Protein AF-A0A2C9KU99-F1 (afdb_monomer)

Sequence (156 aa):
MKYLTATLGLVSITLVILYQVDTVHSHVRYTVQQAQKDLFDFLMTKSKKTPFEQADVVLEKKVGDSWLKIPCIGFIGSCEYDDVCEFLSLITECPQPFVDAGVPCKCPFQKGVYKLPKTEFDVEIPIFPPGDYHGKANLTHNDQSVACVELFTTFD

InterPro domains:
  IPR003172 MD-2-related lipid-recognition domain [PF02221] (47-153)
  IPR028996 Ganglioside GM2 activator [PTHR17357] (54-151)
  IPR036846 GM2-AP, lipid-recognition domain superfamily [G3DSA:2.70.220.10] (28-155)
  IPR036846 GM2-AP, lipid-recognition domain superfamily [SSF63707] (57-154)

Foldseek 3Di:
DPPPVVVVVVVVVVVVVVVVVVVVVVVVVVVVVVVVVVVVVVVVVLPDPDQFWKKFKWKWFDDPPDTHFDDDDPNDGGDIGRGVQVVLVPDPDDPPQCVVQVNDSHPDGDDDDGDRDDDDDDDPDPPDDFHKMKMKMFIDDPNHTPDIDIDIDTDD

Mean predicted aligned error: 15.72 Å

Nearest PDB structures (foldseek):
  2ag2-assembly1_A  TM=7.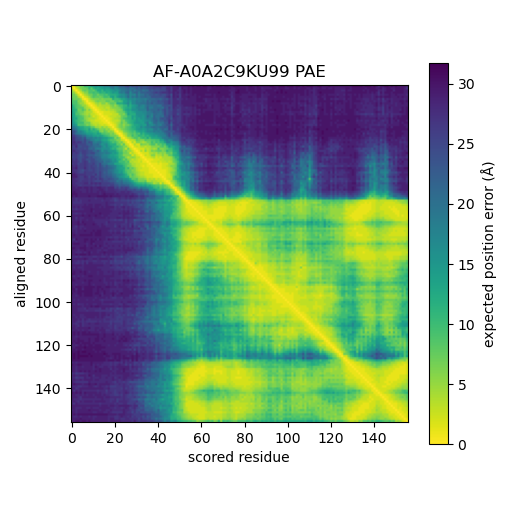429E-01  e=9.145E-09  Homo sapiens
  2agc-assembly1_A  TM=7.517E-01  e=1.469E-08  Mus musculus
  1g13-assembly1_A  TM=7.480E-01  e=2.096E-08  Homo sapiens
  2ag9-assembly2_B  TM=7.067E-01  e=4.297E-07  Homo sapiens
  2rbl-assembly1_B  TM=4.675E-01  e=8.123E-01  Homo sapiens

Secondary structure (DSSP, 8-state):
--SHHHHHHHHHHHHHHHHHHHHHHHHHHHHHHHHHHHHHHHHHHS--S-S--EEEEEEEEEETTEEEEPBPBTTBSB-EES-HHHHHHT-SS--HHHHHTT---SSSPPSS-----S-------TTPPSEEEEEEEEEEETTEEEEEEEEEEEE-

pLDDT: mean 71.06, std 16.47, range [37.56, 95.75]

Structure (mmCIF, N/CA/C/O backbone):
data_AF-A0A2C9KU99-F1
#
_entry.id   AF-A0A2C9KU99-F1
#
loop_
_atom_site.group_PDB
_atom_site.id
_atom_site.type_symbol
_atom_site.label_atom_id
_atom_site.label_alt_id
_atom_site.label_comp_id
_atom_site.label_asym_id
_atom_site.label_entity_id
_atom_site.label_seq_id
_atom_site.pdbx_PDB_ins_code
_atom_site.Cartn_x
_atom_site.Cartn_y
_atom_site.Cartn_z
_atom_site.occupancy
_atom_site.B_iso_or_equiv
_atom_site.auth_seq_id
_atom_site.auth_comp_id
_atom_site.auth_asym_id
_atom_site.auth_atom_id
_atom_site.pdbx_PDB_model_num
ATOM 1 N N . MET A 1 1 ? -77.155 -25.286 -10.091 1.00 47.22 1 MET A N 1
ATOM 2 C CA . MET A 1 1 ? -76.081 -24.458 -9.491 1.00 47.22 1 MET A CA 1
ATOM 3 C C . MET A 1 1 ? -75.253 -25.292 -8.509 1.00 47.22 1 MET A C 1
ATOM 5 O O . MET A 1 1 ? -75.514 -25.248 -7.319 1.00 47.22 1 MET A O 1
ATOM 9 N N . LYS A 1 2 ? -74.303 -26.111 -8.984 1.00 43.84 2 LYS A N 1
ATOM 10 C CA . LYS A 1 2 ? -73.400 -26.911 -8.117 1.00 43.84 2 LYS A CA 1
ATOM 11 C C . LYS A 1 2 ? -71.904 -26.675 -8.391 1.00 43.84 2 LYS A C 1
ATOM 13 O O . LYS A 1 2 ? -71.071 -27.194 -7.668 1.00 43.84 2 LYS A O 1
ATOM 18 N N . TYR A 1 3 ? -71.571 -25.858 -9.393 1.00 40.97 3 TYR A N 1
ATOM 19 C CA . TYR A 1 3 ? -70.188 -25.582 -9.808 1.00 40.97 3 TYR A CA 1
ATOM 20 C C . TYR A 1 3 ? -69.608 -24.277 -9.240 1.00 40.97 3 TYR A C 1
ATOM 22 O O . TYR A 1 3 ? -68.425 -24.016 -9.418 1.00 40.97 3 TYR A O 1
ATOM 30 N N . LEU A 1 4 ? -70.414 -23.463 -8.543 1.00 41.47 4 LEU A N 1
ATOM 31 C CA . LEU A 1 4 ? -69.986 -22.143 -8.058 1.00 41.47 4 LEU A CA 1
ATOM 32 C C . LEU A 1 4 ? -69.295 -22.183 -6.682 1.00 41.47 4 LEU A C 1
ATOM 34 O O . LEU A 1 4 ? -68.585 -21.253 -6.330 1.00 41.47 4 LEU A O 1
ATOM 38 N N . THR A 1 5 ? -69.477 -23.252 -5.902 1.00 46.44 5 THR A N 1
ATOM 39 C CA . THR A 1 5 ? -68.888 -23.383 -4.556 1.00 46.44 5 THR A CA 1
ATOM 40 C C . THR A 1 5 ? -67.520 -24.065 -4.552 1.00 46.44 5 THR A C 1
ATOM 42 O O . THR A 1 5 ? -66.742 -23.851 -3.628 1.00 46.44 5 THR A O 1
ATOM 45 N N . ALA A 1 6 ? -67.181 -24.837 -5.591 1.00 44.38 6 ALA A N 1
ATOM 46 C CA . ALA A 1 6 ? -65.884 -25.510 -5.692 1.00 44.38 6 ALA A CA 1
ATOM 47 C C . ALA A 1 6 ? -64.748 -24.568 -6.139 1.00 44.38 6 ALA A C 1
ATOM 49 O O . ALA A 1 6 ? -63.597 -24.759 -5.754 1.00 44.38 6 ALA A O 1
ATOM 50 N N . THR A 1 7 ? -65.058 -23.522 -6.911 1.00 48.53 7 THR A N 1
ATOM 51 C CA . THR A 1 7 ? -64.064 -22.554 -7.404 1.00 48.53 7 THR A CA 1
ATOM 52 C C . THR A 1 7 ? -63.647 -21.540 -6.335 1.00 48.53 7 THR A C 1
ATOM 54 O O . THR A 1 7 ? -62.472 -21.194 -6.258 1.00 48.53 7 THR A O 1
ATOM 57 N N . LEU A 1 8 ? -64.561 -21.129 -5.448 1.00 49.19 8 LEU A N 1
ATOM 58 C CA . LEU A 1 8 ? -64.266 -20.210 -4.335 1.00 49.19 8 LEU A CA 1
ATOM 59 C C . LEU A 1 8 ? -63.333 -20.826 -3.274 1.00 49.19 8 LEU A C 1
ATOM 61 O O . LEU A 1 8 ? -62.496 -20.121 -2.713 1.00 49.19 8 LEU A O 1
ATOM 65 N N . GLY A 1 9 ? -63.426 -22.140 -3.034 1.00 49.56 9 GLY A N 1
ATOM 66 C CA . GLY A 1 9 ? -62.551 -22.845 -2.087 1.00 49.56 9 GLY A CA 1
ATOM 67 C C . GLY A 1 9 ? -61.098 -22.947 -2.563 1.00 49.56 9 GLY A C 1
ATOM 68 O O . GLY A 1 9 ? -60.176 -22.736 -1.779 1.00 49.56 9 GLY A O 1
ATOM 69 N N . LEU A 1 10 ? -60.887 -23.195 -3.860 1.00 50.62 10 LEU A N 1
ATOM 70 C CA . LEU A 1 10 ? -59.548 -23.233 -4.454 1.00 50.62 10 LEU A CA 1
ATOM 71 C C . LEU A 1 10 ? -58.906 -21.841 -4.478 1.00 50.62 10 LEU A C 1
ATOM 73 O O . LEU A 1 10 ? -57.764 -21.720 -4.058 1.00 50.62 10 LEU A O 1
ATOM 77 N N . VAL A 1 11 ? -59.644 -20.785 -4.849 1.00 54.03 11 VAL A N 1
ATOM 78 C CA . VAL A 1 11 ? -59.123 -19.400 -4.874 1.00 54.03 11 VAL A CA 1
ATOM 79 C C . VAL A 1 11 ? -58.645 -18.937 -3.491 1.00 54.03 11 VAL A C 1
ATOM 81 O O . VAL A 1 11 ? -57.621 -18.264 -3.399 1.00 54.03 11 VAL A O 1
ATOM 84 N N . SER A 1 12 ? -59.320 -19.342 -2.410 1.00 57.38 12 SER A N 1
ATOM 85 C CA . SER A 1 12 ? -58.898 -18.993 -1.047 1.00 57.38 12 SER A CA 1
ATOM 86 C C . SER A 1 12 ? -57.634 -19.738 -0.607 1.00 57.38 12 SER A C 1
ATOM 88 O O . SER A 1 12 ? -56.804 -19.164 0.094 1.00 57.38 12 SER A O 1
ATOM 90 N N . ILE A 1 13 ? -57.455 -20.992 -1.030 1.00 56.09 13 ILE A N 1
ATOM 91 C CA . ILE A 1 13 ? -56.251 -21.774 -0.721 1.00 56.09 13 ILE A CA 1
ATOM 92 C C . ILE A 1 13 ? -55.055 -21.245 -1.527 1.00 56.09 13 ILE A C 1
ATOM 94 O O . ILE A 1 13 ? -53.975 -21.081 -0.963 1.00 56.09 13 ILE A O 1
ATOM 98 N N . THR A 1 14 ? -55.241 -20.875 -2.801 1.00 55.06 14 THR A N 1
ATOM 99 C CA . THR A 1 14 ? -54.173 -20.249 -3.598 1.00 55.06 14 THR A CA 1
ATOM 100 C C . THR A 1 14 ? -53.791 -18.868 -3.061 1.00 55.06 14 THR A C 1
ATOM 102 O O . THR A 1 14 ? -52.606 -18.551 -3.038 1.00 55.06 14 THR A O 1
ATOM 105 N N . LEU A 1 15 ? -54.747 -18.063 -2.568 1.00 54.50 15 LEU A N 1
ATOM 106 C CA . LEU A 1 15 ? -54.442 -16.772 -1.935 1.00 54.50 15 LEU A CA 1
ATOM 107 C C . LEU A 1 15 ? -53.629 -16.932 -0.643 1.00 54.50 15 LEU A C 1
ATOM 109 O O . LEU A 1 15 ? -52.708 -16.154 -0.426 1.00 54.50 15 LEU A O 1
ATOM 113 N N . VAL A 1 16 ? -53.929 -17.934 0.192 1.00 56.16 16 VAL A N 1
ATOM 114 C CA . VAL A 1 16 ? -53.179 -18.200 1.436 1.00 56.16 16 VAL A CA 1
ATOM 115 C C . VAL A 1 16 ? -51.761 -18.691 1.136 1.00 56.16 16 VAL A C 1
ATOM 117 O O . VAL A 1 16 ? -50.818 -18.251 1.790 1.00 56.16 16 VAL A O 1
ATOM 120 N N . ILE A 1 17 ? -51.584 -19.537 0.117 1.00 54.66 17 ILE A N 1
ATOM 121 C CA . ILE A 1 17 ? -50.254 -19.994 -0.314 1.00 54.66 17 ILE A CA 1
ATOM 122 C C . ILE A 1 17 ? -49.445 -18.825 -0.903 1.00 54.66 17 ILE A C 1
ATOM 124 O O . ILE A 1 17 ? -48.272 -18.686 -0.573 1.00 54.66 17 ILE A O 1
ATOM 128 N N . LEU A 1 18 ? -50.057 -17.932 -1.691 1.00 47.25 18 LEU A N 1
ATOM 129 C CA . LEU A 1 18 ? -49.385 -16.733 -2.216 1.00 47.25 18 LEU A CA 1
ATOM 130 C C . LEU A 1 18 ? -49.022 -15.730 -1.101 1.00 47.25 18 LEU A C 1
ATOM 132 O O . LEU A 1 18 ? -47.894 -15.246 -1.069 1.00 47.25 18 LEU A O 1
ATOM 136 N N . TYR A 1 19 ? -49.902 -15.510 -0.115 1.00 48.34 19 TYR A N 1
ATOM 137 C CA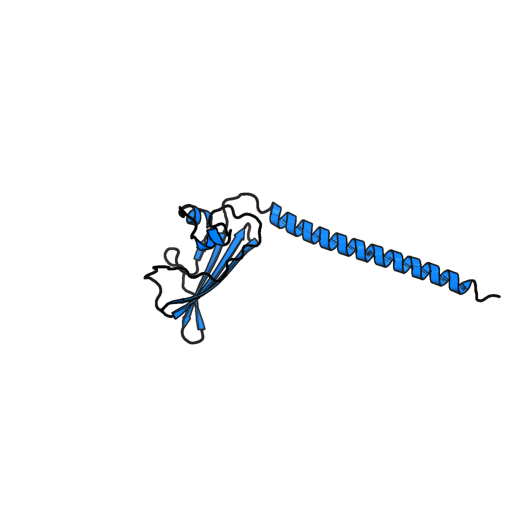 . TYR A 1 19 ? -49.623 -14.641 1.042 1.00 48.34 19 TYR A CA 1
ATOM 138 C C . TYR A 1 19 ? -48.496 -15.178 1.945 1.00 48.34 19 TYR A C 1
ATOM 140 O O . TYR A 1 19 ? -47.724 -14.401 2.516 1.00 48.34 19 TYR A O 1
ATOM 148 N N . GLN A 1 20 ? -48.380 -16.505 2.082 1.00 49.31 20 GLN A N 1
ATOM 149 C CA . GLN A 1 20 ? -47.280 -17.127 2.827 1.00 49.31 20 GLN A CA 1
ATOM 150 C C . GLN A 1 20 ? -45.963 -17.158 2.036 1.00 49.31 20 GLN A C 1
ATOM 152 O O . GLN A 1 20 ? -44.892 -17.076 2.630 1.00 49.31 20 GLN A O 1
ATOM 157 N N . VAL A 1 21 ? -46.010 -17.189 0.701 1.00 41.78 21 VAL A N 1
ATOM 158 C CA . VAL A 1 21 ? -44.806 -17.092 -0.145 1.00 41.78 21 VAL A CA 1
ATOM 159 C C . VAL A 1 21 ? -44.218 -15.672 -0.141 1.00 41.78 21 VAL A C 1
ATOM 161 O O . VAL A 1 21 ? -42.992 -15.534 -0.113 1.00 41.78 21 VAL A O 1
ATOM 164 N N . ASP A 1 22 ? -45.052 -14.629 -0.068 1.00 45.91 22 ASP A N 1
ATOM 165 C CA . ASP A 1 22 ? -44.601 -13.231 0.032 1.00 45.91 22 ASP A CA 1
ATOM 166 C C . ASP A 1 22 ? -44.038 -12.878 1.414 1.00 45.91 22 ASP A C 1
ATOM 168 O O . ASP A 1 22 ? -43.076 -12.112 1.515 1.00 45.91 22 ASP A O 1
ATOM 172 N N . THR A 1 23 ? -44.568 -13.470 2.490 1.00 46.06 23 THR A N 1
ATOM 173 C CA . THR A 1 23 ? -43.997 -13.319 3.842 1.00 46.06 23 THR A CA 1
ATOM 174 C C . THR A 1 23 ? -42.688 -14.084 3.997 1.00 46.06 23 THR A C 1
ATOM 176 O O . THR A 1 23 ? -41.775 -13.565 4.631 1.00 46.06 23 THR A O 1
ATOM 179 N N . VAL A 1 24 ? -42.528 -15.247 3.355 1.00 44.78 24 VAL A N 1
ATOM 180 C CA . VAL A 1 24 ? -41.246 -15.972 3.335 1.00 44.78 24 VAL A CA 1
ATOM 181 C C . VAL A 1 24 ? -40.209 -15.246 2.473 1.00 44.78 24 VAL A C 1
ATOM 183 O O . VAL A 1 24 ? -39.066 -15.133 2.895 1.00 44.78 24 VAL A O 1
ATOM 186 N N . HIS A 1 25 ? -40.566 -14.667 1.321 1.00 46.41 25 HIS A N 1
ATOM 187 C CA . HIS A 1 25 ? -39.606 -13.905 0.504 1.00 46.41 25 HIS A CA 1
ATOM 188 C C . HIS A 1 25 ? -39.231 -12.547 1.096 1.00 46.41 25 HIS A C 1
ATOM 190 O O . HIS A 1 25 ? -38.071 -12.145 0.995 1.00 46.41 25 HIS A O 1
ATOM 196 N N . SER A 1 26 ? -40.183 -11.831 1.697 1.00 45.62 26 SER A N 1
ATOM 197 C CA . SER A 1 26 ? -39.883 -10.580 2.393 1.00 45.62 26 SER A CA 1
ATOM 198 C C . SER A 1 26 ? -39.050 -10.861 3.634 1.00 45.62 26 SER A C 1
ATOM 200 O O . SER A 1 26 ? -37.972 -10.287 3.733 1.00 45.62 26 SER A O 1
ATOM 202 N N . HIS A 1 27 ? -39.435 -11.802 4.506 1.00 49.00 27 HIS A N 1
ATOM 203 C CA . HIS A 1 27 ? -38.591 -12.172 5.643 1.00 49.00 27 HIS A CA 1
ATOM 204 C C . HIS A 1 27 ? -37.230 -12.704 5.203 1.00 49.00 27 HIS A C 1
ATOM 206 O O . HIS A 1 27 ? -36.251 -12.248 5.756 1.00 49.00 27 HIS A O 1
ATOM 212 N N . VAL A 1 28 ? -37.105 -13.556 4.179 1.00 48.12 28 VAL A N 1
ATOM 213 C CA . VAL A 1 28 ? -35.786 -14.009 3.696 1.00 48.12 28 VAL A CA 1
ATOM 214 C C . VAL A 1 28 ? -34.967 -12.849 3.127 1.00 48.12 28 VAL A C 1
ATOM 216 O O . VAL A 1 28 ? -33.792 -12.750 3.455 1.00 48.12 28 VAL A O 1
ATOM 219 N N . ARG A 1 29 ? -35.544 -11.918 2.349 1.00 49.78 29 ARG A N 1
ATOM 220 C CA . ARG A 1 29 ? -34.816 -10.710 1.908 1.00 49.78 29 ARG A CA 1
ATOM 221 C C . ARG A 1 29 ? -34.413 -9.827 3.084 1.00 49.78 29 ARG A C 1
ATOM 223 O O . ARG A 1 29 ? -33.275 -9.376 3.100 1.00 49.78 29 ARG A O 1
ATOM 230 N N . TYR A 1 30 ? -35.296 -9.610 4.057 1.00 48.50 30 TYR A N 1
ATOM 231 C CA . TYR A 1 30 ? -35.000 -8.832 5.258 1.00 48.50 30 TYR A CA 1
ATOM 232 C C . TYR A 1 30 ? -33.954 -9.530 6.128 1.00 48.50 30 TYR A C 1
ATOM 234 O O . TYR A 1 30 ? -33.035 -8.869 6.573 1.00 48.50 30 TYR A O 1
ATOM 242 N N . THR A 1 31 ? -34.012 -10.848 6.320 1.00 58.66 31 THR A N 1
ATOM 243 C CA . THR A 1 31 ? -33.037 -11.627 7.095 1.00 58.66 31 THR A CA 1
ATOM 244 C C . THR A 1 31 ? -31.708 -11.755 6.361 1.00 58.66 31 THR A C 1
ATOM 246 O O . THR A 1 31 ? -30.682 -11.710 7.015 1.00 58.66 31 THR A O 1
ATOM 249 N N . VAL A 1 32 ? -31.685 -11.849 5.027 1.00 58.44 32 VAL A N 1
ATOM 250 C CA . VAL A 1 32 ? -30.445 -11.831 4.232 1.00 58.44 32 VAL A CA 1
ATOM 251 C C . VAL A 1 32 ? -29.829 -10.435 4.233 1.00 58.44 32 VAL A C 1
ATOM 253 O O . VAL A 1 32 ? -28.645 -10.315 4.508 1.00 58.44 32 VAL A O 1
ATOM 256 N N . GLN A 1 33 ? -30.604 -9.368 4.009 1.00 63.06 33 GLN A N 1
ATOM 257 C CA . GLN A 1 33 ? -30.104 -7.990 4.101 1.00 63.06 33 GLN A CA 1
ATOM 258 C C . GLN A 1 33 ? -29.659 -7.640 5.522 1.00 63.06 33 GLN A C 1
ATOM 260 O O . GLN A 1 33 ? -28.629 -6.996 5.687 1.00 63.06 33 GLN A O 1
ATOM 265 N N . GLN A 1 34 ? -30.392 -8.093 6.538 1.00 66.38 34 GLN A N 1
ATOM 266 C CA . GLN A 1 34 ? -30.039 -7.914 7.940 1.00 66.38 34 GLN A CA 1
ATOM 267 C C . GLN A 1 34 ? -28.811 -8.749 8.299 1.00 66.38 34 GLN A C 1
ATOM 269 O O . GLN A 1 34 ? -27.897 -8.197 8.875 1.00 66.38 34 GLN A O 1
ATOM 274 N N . ALA A 1 35 ? -28.704 -10.012 7.879 1.00 58.38 35 ALA A N 1
ATOM 275 C CA . ALA A 1 35 ? -27.517 -10.837 8.107 1.00 58.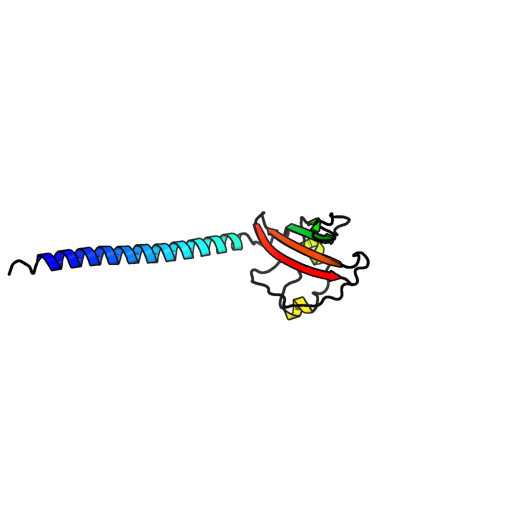38 35 ALA A CA 1
ATOM 276 C C . ALA A 1 35 ? -26.289 -10.303 7.362 1.00 58.38 35 ALA A C 1
ATOM 278 O O . ALA A 1 35 ? -25.184 -10.366 7.882 1.00 58.38 35 ALA A O 1
ATOM 279 N N . GLN A 1 36 ? -26.463 -9.742 6.164 1.00 65.50 36 GLN A N 1
ATOM 280 C CA . GLN A 1 36 ? -25.384 -9.121 5.401 1.00 65.50 36 GLN A CA 1
ATOM 281 C C . GLN A 1 36 ? -24.978 -7.774 6.018 1.00 65.50 36 GLN A C 1
ATOM 283 O O . GLN A 1 36 ? -23.790 -7.473 6.077 1.00 65.50 36 GLN A O 1
ATOM 288 N N . LYS A 1 37 ? -25.937 -6.996 6.539 1.00 61.38 37 LYS A N 1
ATOM 289 C CA . LYS A 1 37 ? -25.692 -5.778 7.323 1.00 61.38 37 LYS A CA 1
ATOM 290 C C . LYS A 1 37 ? -25.048 -6.093 8.667 1.00 61.38 37 LYS A C 1
ATOM 292 O O . LYS A 1 37 ? -24.141 -5.379 9.048 1.00 61.38 37 LYS A O 1
ATOM 297 N N . ASP A 1 38 ? -25.462 -7.152 9.346 1.00 63.88 38 ASP A N 1
ATOM 298 C CA . ASP A 1 38 ? -24.920 -7.594 10.629 1.00 63.88 38 ASP A CA 1
ATOM 299 C C . ASP A 1 38 ? -23.532 -8.197 10.441 1.00 63.88 38 ASP A C 1
ATOM 301 O O . ASP A 1 38 ? -22.653 -7.940 11.249 1.00 63.88 38 ASP A O 1
ATOM 305 N N . LEU A 1 39 ? -23.289 -8.923 9.344 1.00 57.94 39 LEU A N 1
ATOM 306 C CA . LEU A 1 39 ? -21.956 -9.366 8.941 1.00 57.94 39 LEU A CA 1
ATOM 307 C C . LEU A 1 39 ? -21.068 -8.162 8.617 1.00 57.94 39 LEU A C 1
ATOM 309 O O . LEU A 1 39 ? -19.942 -8.097 9.090 1.00 57.94 39 LEU A O 1
ATOM 313 N N . PHE A 1 40 ? -21.571 -7.178 7.869 1.00 58.91 40 PHE A N 1
ATOM 314 C CA . PHE A 1 40 ? -20.829 -5.957 7.564 1.00 58.91 40 PHE A CA 1
ATOM 315 C C . PHE A 1 40 ? -20.577 -5.118 8.825 1.00 58.91 40 PHE A C 1
ATOM 317 O O . PHE A 1 40 ? -19.461 -4.675 9.052 1.00 58.91 40 PHE A O 1
ATOM 324 N N . ASP A 1 41 ? -21.564 -4.947 9.699 1.00 57.06 41 ASP A N 1
ATOM 325 C CA . ASP A 1 41 ? -21.435 -4.247 10.977 1.00 57.06 41 ASP A CA 1
ATOM 326 C C . ASP A 1 41 ? -20.547 -5.031 11.954 1.00 57.06 41 ASP A C 1
ATOM 328 O O . ASP A 1 41 ? -19.818 -4.411 12.717 1.00 57.06 41 ASP A O 1
ATOM 332 N N . PHE A 1 42 ? -20.507 -6.366 11.897 1.00 56.56 42 PHE A N 1
ATOM 333 C CA . PHE A 1 42 ? -19.595 -7.218 12.668 1.00 56.56 42 PHE A CA 1
ATOM 334 C C . PHE A 1 42 ? -18.145 -7.100 12.181 1.00 56.56 42 PHE A C 1
ATOM 336 O O . PHE A 1 42 ? -17.248 -6.845 12.984 1.00 56.56 42 PHE A O 1
ATOM 343 N N . LEU A 1 43 ? -17.915 -7.191 10.865 1.00 57.03 43 LEU A N 1
ATOM 344 C CA . LEU A 1 43 ? -16.613 -6.915 10.241 1.00 57.03 43 LEU A CA 1
ATOM 345 C C . LEU A 1 43 ? -16.131 -5.495 10.589 1.00 57.03 43 LEU A C 1
ATOM 347 O O . LEU A 1 43 ? -14.947 -5.256 10.802 1.00 57.03 43 LEU A O 1
ATOM 351 N N . MET A 1 44 ? -17.061 -4.550 10.737 1.00 51.50 44 MET A N 1
ATOM 352 C CA . MET A 1 44 ? -16.739 -3.136 10.930 1.00 51.50 44 MET A CA 1
ATOM 353 C C . MET A 1 44 ? -16.709 -2.705 12.404 1.00 51.50 44 MET A C 1
ATOM 355 O O 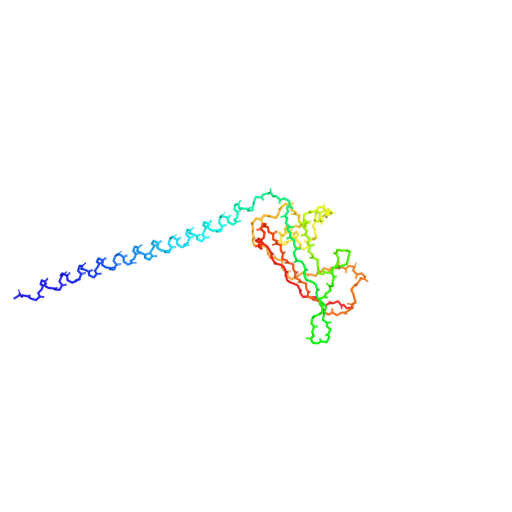. MET A 1 44 ? -16.060 -1.719 12.726 1.00 51.50 44 MET A O 1
ATOM 359 N N . THR A 1 45 ? -17.327 -3.455 13.320 1.00 50.50 45 THR A N 1
ATOM 360 C CA . THR A 1 45 ? -17.142 -3.310 14.779 1.00 50.50 45 THR A CA 1
ATOM 361 C C . THR A 1 45 ? -15.884 -4.021 15.273 1.00 50.50 45 THR A C 1
ATOM 363 O O . THR A 1 45 ? -15.339 -3.642 16.311 1.00 50.50 45 THR A O 1
ATOM 366 N N . LYS A 1 46 ? -15.379 -5.000 14.510 1.00 47.00 46 LYS A N 1
ATOM 367 C CA . LYS A 1 46 ? -14.025 -5.553 14.657 1.00 47.00 46 LYS A CA 1
ATOM 368 C C . LYS A 1 46 ? -12.933 -4.557 14.270 1.00 47.00 46 LYS A C 1
ATOM 370 O O . LYS A 1 46 ? -11.866 -4.635 14.863 1.00 47.00 46 LYS A O 1
ATOM 375 N N . SER A 1 47 ? -13.224 -3.582 13.401 1.00 44.22 47 SER A N 1
ATOM 376 C CA . SER A 1 47 ? -12.380 -2.400 13.154 1.00 44.22 47 SER A CA 1
ATOM 377 C C . SER A 1 47 ? -12.412 -1.443 14.358 1.00 44.22 47 SER A C 1
ATOM 379 O O . SER A 1 47 ? -12.833 -0.288 14.278 1.00 44.22 47 SER A O 1
ATOM 381 N N . LYS A 1 48 ? -12.008 -1.941 15.528 1.00 37.56 48 LYS A N 1
ATOM 382 C CA . LYS A 1 48 ? -11.654 -1.112 16.675 1.00 37.56 48 LYS A CA 1
ATOM 383 C C . LYS A 1 48 ? -10.279 -0.514 16.408 1.00 37.56 48 LYS A C 1
ATOM 385 O O . LYS A 1 48 ? -9.400 -1.172 15.881 1.00 37.56 48 LYS A O 1
ATOM 390 N N . LYS A 1 49 ? -10.105 0.726 16.851 1.00 45.72 49 LYS A N 1
ATOM 391 C CA . LYS A 1 49 ? -8.824 1.413 17.038 1.00 45.72 49 LYS A CA 1
ATOM 392 C C . LYS A 1 49 ? -7.790 0.469 17.685 1.00 45.72 49 LYS A C 1
ATOM 394 O O . LYS A 1 49 ? -7.773 0.334 18.906 1.00 45.72 49 LYS A O 1
ATOM 399 N N . THR A 1 50 ? -6.960 -0.177 16.876 1.00 43.09 50 THR A N 1
ATOM 400 C CA . THR A 1 50 ? -5.813 -1.000 17.287 1.00 43.09 50 THR A CA 1
ATOM 401 C C . THR A 1 50 ? -4.707 -0.817 16.248 1.00 43.09 50 THR A C 1
ATOM 403 O O . THR A 1 50 ? -5.033 -0.737 15.071 1.00 43.09 50 THR A O 1
ATOM 406 N N . PRO A 1 51 ? -3.439 -0.708 16.673 1.00 52.03 51 PRO A N 1
ATOM 407 C CA . PRO A 1 51 ? -2.342 -0.184 15.851 1.00 52.03 51 PRO A CA 1
ATOM 408 C C . PRO A 1 51 ? -1.856 -1.129 14.743 1.00 52.03 51 PRO A C 1
ATOM 410 O O . PRO A 1 51 ? -1.132 -0.696 13.866 1.00 52.03 51 PRO A O 1
ATOM 413 N N . PHE A 1 52 ? -2.271 -2.396 14.756 1.00 54.97 52 PHE A N 1
ATOM 414 C CA . PHE A 1 52 ? -1.743 -3.416 13.853 1.00 54.97 52 PHE A CA 1
ATOM 415 C C . PHE A 1 52 ? -2.594 -3.512 12.588 1.00 54.97 52 PHE A C 1
ATOM 417 O O . PHE A 1 52 ? -3.574 -4.265 12.513 1.00 54.97 52 PHE A O 1
ATOM 424 N N . GLU A 1 53 ? -2.240 -2.685 11.617 1.00 70.00 53 GLU A N 1
ATOM 425 C CA . GLU A 1 53 ? -2.654 -2.836 10.232 1.00 70.00 53 GLU A CA 1
ATOM 426 C C . GLU A 1 53 ? -1.484 -3.526 9.521 1.00 70.00 53 GLU A C 1
ATOM 428 O O . GLU A 1 53 ? -0.439 -2.922 9.276 1.00 70.00 53 GLU A O 1
ATOM 433 N N . GLN A 1 54 ? -1.624 -4.830 9.291 1.00 84.25 54 GLN A N 1
ATOM 434 C CA . GLN A 1 54 ? -0.610 -5.612 8.592 1.00 84.25 54 GLN A CA 1
ATOM 435 C C . GLN A 1 54 ? -0.743 -5.348 7.096 1.00 84.25 54 GLN A C 1
ATOM 437 O O . GLN A 1 54 ? -1.859 -5.200 6.599 1.00 84.25 54 GLN A O 1
ATOM 442 N N . ALA A 1 55 ? 0.360 -5.290 6.360 1.00 86.19 55 ALA A N 1
ATOM 443 C CA . ALA A 1 55 ? 0.301 -5.151 4.911 1.00 86.19 55 ALA A CA 1
ATOM 444 C C . ALA A 1 55 ? 1.186 -6.158 4.198 1.00 86.19 55 ALA A C 1
ATOM 446 O O . ALA A 1 55 ? 2.389 -6.232 4.439 1.00 86.19 55 ALA A O 1
ATOM 447 N N . ASP A 1 56 ? 0.584 -6.843 3.236 1.00 91.12 56 ASP A N 1
ATOM 448 C CA . ASP A 1 56 ? 1.280 -7.681 2.276 1.00 91.12 56 ASP A CA 1
ATOM 449 C C . ASP A 1 56 ? 1.505 -6.874 1.001 1.00 91.12 56 ASP A C 1
ATOM 451 O O . ASP A 1 56 ? 0.552 -6.512 0.300 1.00 91.12 56 ASP A O 1
ATOM 455 N N . VAL A 1 57 ? 2.765 -6.589 0.690 1.00 91.25 57 VAL A N 1
ATOM 456 C CA . VAL A 1 57 ? 3.156 -5.885 -0.529 1.00 91.25 57 VAL A CA 1
ATOM 457 C C . VAL A 1 57 ? 3.814 -6.863 -1.493 1.00 91.25 57 VAL A C 1
ATOM 459 O O . VAL A 1 57 ? 4.713 -7.630 -1.151 1.00 91.25 57 VAL A O 1
ATOM 462 N N . VAL A 1 58 ? 3.372 -6.817 -2.742 1.00 94.56 58 VAL A N 1
ATOM 463 C CA . VAL A 1 58 ? 3.971 -7.506 -3.878 1.00 94.56 58 VAL A CA 1
ATOM 464 C C . VAL A 1 58 ? 4.405 -6.445 -4.874 1.00 94.56 58 VAL A C 1
ATOM 466 O O . VAL A 1 58 ? 3.595 -5.638 -5.321 1.00 94.56 58 VAL A O 1
ATOM 469 N N . LEU A 1 59 ? 5.688 -6.452 -5.220 1.00 92.38 59 LEU A N 1
ATOM 470 C CA . LEU A 1 59 ? 6.259 -5.584 -6.239 1.00 92.38 59 LEU A CA 1
ATOM 471 C C . LEU A 1 59 ? 6.934 -6.445 -7.300 1.00 92.38 59 LEU A C 1
ATOM 473 O O . LEU A 1 59 ? 7.779 -7.284 -6.987 1.00 92.38 59 LEU A O 1
ATOM 477 N N . GLU A 1 60 ? 6.578 -6.221 -8.556 1.00 95.31 60 GLU A N 1
ATOM 478 C CA . GLU A 1 60 ? 7.049 -6.989 -9.699 1.00 95.31 60 GLU A CA 1
ATOM 479 C C . GLU A 1 60 ? 7.595 -6.057 -10.780 1.00 95.31 60 GLU A C 1
ATOM 481 O O . GLU A 1 60 ? 7.050 -4.981 -11.024 1.00 95.31 60 GLU A O 1
ATOM 486 N N . LYS A 1 61 ? 8.659 -6.494 -11.460 1.00 93.69 61 LYS A N 1
ATOM 487 C CA . LYS A 1 61 ? 9.201 -5.843 -12.657 1.00 93.69 61 LYS A CA 1
ATOM 488 C C . LYS A 1 61 ? 8.950 -6.724 -13.866 1.00 93.69 61 LYS A C 1
ATOM 490 O O . LYS A 1 61 ? 9.206 -7.927 -13.825 1.00 93.69 61 LYS A O 1
ATOM 495 N N . LYS A 1 62 ? 8.525 -6.132 -14.972 1.00 95.75 62 LYS A N 1
ATOM 496 C CA . LYS A 1 62 ? 8.381 -6.856 -16.229 1.00 95.75 62 LYS A CA 1
ATOM 497 C C . LYS A 1 62 ? 9.747 -7.149 -16.851 1.00 95.75 62 LYS A C 1
ATOM 499 O O . LYS A 1 62 ? 10.598 -6.264 -16.983 1.00 95.75 62 LYS A O 1
ATOM 504 N N . VAL A 1 63 ? 9.953 -8.401 -17.244 1.00 94.25 63 VAL A N 1
ATOM 505 C CA . VAL A 1 63 ? 11.147 -8.889 -17.942 1.00 94.25 63 VAL A CA 1
ATOM 506 C C . VAL A 1 63 ? 10.683 -9.767 -19.103 1.00 94.25 63 VAL A C 1
ATOM 508 O O . VAL A 1 63 ? 10.194 -10.879 -18.900 1.00 94.25 63 VAL A O 1
ATOM 511 N N . GLY A 1 64 ? 10.806 -9.248 -20.328 1.00 91.81 64 GLY A N 1
ATOM 512 C CA . GLY A 1 64 ? 10.196 -9.869 -21.507 1.00 91.81 64 GLY A CA 1
ATOM 513 C C . GLY A 1 64 ? 8.673 -9.934 -21.362 1.00 91.81 64 GLY A C 1
ATOM 514 O O . GLY A 1 64 ? 8.032 -8.919 -21.092 1.00 91.81 64 GLY A O 1
ATOM 515 N N . ASP A 1 65 ? 8.116 -11.139 -21.483 1.00 92.69 65 ASP A N 1
ATOM 516 C CA . ASP A 1 65 ? 6.674 -11.398 -21.363 1.00 92.69 65 ASP A CA 1
ATOM 517 C C . ASP A 1 65 ? 6.239 -11.823 -19.946 1.00 92.69 65 ASP A C 1
ATOM 519 O O . ASP A 1 65 ? 5.093 -12.218 -19.740 1.00 92.69 65 ASP A O 1
ATOM 523 N N . SER A 1 66 ? 7.143 -11.792 -18.958 1.00 94.12 66 SER A N 1
ATOM 524 C CA . SER A 1 66 ? 6.885 -12.262 -17.586 1.00 94.12 66 SER A CA 1
ATOM 525 C C . SER A 1 66 ? 7.077 -11.170 -16.534 1.00 94.12 66 SER A C 1
ATOM 527 O O . SER A 1 66 ? 7.850 -10.231 -16.723 1.00 94.12 66 SER A O 1
ATOM 529 N N . TRP A 1 67 ? 6.393 -11.322 -15.399 1.00 95.00 67 TRP A N 1
ATOM 530 C CA . TRP A 1 67 ? 6.546 -10.476 -14.215 1.00 95.00 67 TRP A CA 1
ATOM 531 C C . TRP A 1 67 ? 7.474 -11.156 -13.208 1.00 95.00 67 TRP A C 1
ATOM 533 O O . TRP A 1 67 ? 7.226 -12.279 -12.771 1.00 95.00 67 TRP A O 1
ATOM 543 N N . LEU A 1 68 ? 8.577 -10.490 -12.874 1.00 95.19 68 LEU A N 1
ATOM 544 C CA . LEU A 1 68 ? 9.555 -10.962 -11.905 1.00 95.19 68 LEU A CA 1
ATOM 545 C C . LEU A 1 68 ? 9.304 -10.290 -10.556 1.00 95.19 68 LEU A C 1
ATOM 547 O O . LEU A 1 68 ? 9.468 -9.075 -10.427 1.00 95.19 68 LEU A O 1
ATOM 551 N N . LYS A 1 69 ? 8.961 -11.091 -9.544 1.00 94.62 69 LYS A N 1
ATOM 552 C CA . LYS A 1 69 ? 8.785 -10.626 -8.165 1.00 94.62 69 LYS A CA 1
ATOM 553 C C . LYS A 1 69 ? 10.103 -10.095 -7.598 1.00 94.62 69 LYS A C 1
ATOM 555 O O . LYS A 1 69 ? 11.097 -10.817 -7.529 1.00 94.62 69 LYS A O 1
ATOM 560 N N . ILE A 1 70 ? 10.094 -8.838 -7.167 1.00 92.88 70 ILE A N 1
ATOM 561 C CA . ILE A 1 70 ? 11.222 -8.182 -6.508 1.00 92.88 70 ILE A CA 1
ATOM 562 C C . ILE A 1 70 ? 11.214 -8.607 -5.035 1.00 92.88 70 ILE A C 1
ATOM 564 O O . ILE A 1 70 ? 10.200 -8.400 -4.359 1.00 92.88 70 ILE A O 1
ATOM 568 N N . PRO A 1 71 ? 12.294 -9.215 -4.517 1.00 93.12 71 PRO A N 1
ATOM 569 C CA . PRO A 1 71 ? 12.353 -9.654 -3.126 1.00 93.12 71 PRO A CA 1
ATOM 570 C C . PRO A 1 71 ? 12.363 -8.464 -2.160 1.00 93.12 71 PRO A C 1
ATOM 572 O O . PRO A 1 71 ? 12.800 -7.375 -2.526 1.00 93.12 71 PRO A O 1
ATOM 575 N N . CYS A 1 72 ? 11.920 -8.683 -0.920 1.00 88.00 72 CYS A N 1
ATOM 576 C CA . CYS A 1 72 ? 12.046 -7.687 0.141 1.00 88.00 72 CYS A CA 1
ATOM 577 C C . CYS A 1 72 ? 13.514 -7.515 0.553 1.00 88.00 72 CYS A C 1
ATOM 579 O O . CYS A 1 72 ? 14.135 -8.453 1.058 1.00 88.00 72 CYS A O 1
ATOM 581 N N . ILE A 1 73 ? 14.070 -6.319 0.366 1.00 83.44 73 ILE A N 1
ATOM 582 C CA . ILE A 1 73 ? 15.415 -5.948 0.814 1.00 83.44 73 ILE A CA 1
ATOM 583 C C . ILE A 1 73 ? 15.324 -4.570 1.463 1.00 83.44 73 ILE A C 1
ATOM 585 O O . ILE A 1 73 ? 14.992 -3.593 0.800 1.00 83.44 73 ILE A O 1
ATOM 589 N N . GLY A 1 74 ? 15.615 -4.483 2.764 1.00 78.94 74 GLY A N 1
ATOM 590 C CA . GLY A 1 74 ? 15.643 -3.200 3.476 1.00 78.94 74 GLY A CA 1
ATOM 591 C C . GLY A 1 74 ? 14.332 -2.412 3.374 1.00 78.94 74 GLY A C 1
ATOM 592 O O . GLY A 1 74 ? 14.375 -1.211 3.134 1.00 78.94 74 GLY A O 1
ATOM 593 N N . PHE A 1 75 ? 13.189 -3.095 3.528 1.00 78.50 75 PHE A N 1
ATOM 594 C CA . PHE A 1 75 ? 11.830 -2.538 3.412 1.00 78.50 75 PHE A CA 1
ATOM 595 C C . PHE A 1 75 ? 11.407 -2.102 2.002 1.00 78.50 75 PHE A C 1
ATOM 597 O O . PHE A 1 75 ? 10.405 -1.406 1.858 1.00 78.50 75 PHE A O 1
ATOM 604 N N . ILE A 1 76 ? 12.133 -2.524 0.965 1.00 82.56 76 ILE A N 1
ATOM 605 C CA . ILE A 1 76 ? 11.801 -2.256 -0.437 1.00 82.56 76 ILE A CA 1
ATOM 606 C C . ILE A 1 76 ? 11.570 -3.580 -1.167 1.00 82.56 76 ILE A C 1
ATOM 608 O O . ILE A 1 76 ? 12.366 -4.507 -1.035 1.00 82.56 76 ILE A O 1
ATOM 612 N N . GLY A 1 77 ? 10.512 -3.653 -1.976 1.00 88.00 77 GLY A N 1
ATOM 613 C CA . GLY A 1 77 ? 10.165 -4.830 -2.772 1.00 88.00 77 GLY A CA 1
ATOM 614 C C . GLY A 1 77 ? 8.879 -5.489 -2.290 1.00 88.00 77 GLY A C 1
ATOM 615 O O . GLY A 1 77 ? 7.957 -4.820 -1.832 1.00 88.00 77 GLY A O 1
ATOM 616 N N . SER A 1 78 ? 8.812 -6.811 -2.418 1.00 92.81 78 SER A N 1
ATOM 617 C CA . SER A 1 78 ? 7.668 -7.589 -1.947 1.00 92.81 78 SER A CA 1
ATOM 618 C C . SER A 1 78 ? 7.821 -7.945 -0.470 1.00 92.81 78 SER A C 1
ATOM 620 O O . SER A 1 78 ? 8.348 -9.015 -0.156 1.00 92.81 78 SER A O 1
ATOM 622 N N . CYS A 1 79 ? 7.430 -7.027 0.409 1.00 90.31 79 CYS A N 1
ATOM 623 C CA . CYS A 1 79 ? 7.586 -7.127 1.857 1.00 90.31 79 CYS A CA 1
ATOM 624 C C . CYS A 1 79 ? 6.253 -7.388 2.568 1.00 90.31 79 CYS A C 1
ATOM 626 O O . CYS A 1 79 ? 5.200 -6.949 2.110 1.00 90.31 79 CYS A O 1
ATOM 628 N N . GLU A 1 80 ? 6.331 -8.047 3.718 1.00 90.50 80 GLU A N 1
ATOM 629 C CA . GLU A 1 80 ? 5.243 -8.140 4.691 1.00 90.50 80 GLU A CA 1
ATOM 630 C C . GLU A 1 80 ? 5.573 -7.177 5.837 1.00 90.50 80 GLU A C 1
ATOM 632 O O . GLU A 1 80 ? 6.703 -7.160 6.335 1.00 90.50 80 GLU A O 1
ATOM 637 N N . TYR A 1 81 ? 4.616 -6.331 6.206 1.00 85.94 81 TYR A N 1
ATOM 638 C CA . TYR A 1 81 ? 4.762 -5.342 7.269 1.00 85.94 81 TYR A CA 1
ATOM 639 C C . TYR A 1 81 ? 3.780 -5.663 8.388 1.00 85.94 81 TYR A C 1
ATOM 641 O O . TYR A 1 81 ? 2.577 -5.736 8.146 1.00 85.94 81 TYR A O 1
ATOM 649 N N . ASP A 1 82 ? 4.288 -5.809 9.610 1.00 83.69 82 ASP A N 1
ATOM 650 C CA . ASP A 1 82 ? 3.461 -6.137 10.777 1.00 83.69 82 ASP A CA 1
ATOM 651 C C . ASP A 1 82 ? 2.621 -4.949 11.276 1.00 83.69 82 ASP A C 1
ATOM 653 O O . ASP A 1 82 ? 1.539 -5.128 11.838 1.00 83.69 82 ASP A O 1
ATOM 657 N N . ASP A 1 83 ? 3.130 -3.733 11.072 1.00 82.00 83 ASP A N 1
ATOM 658 C CA . ASP A 1 83 ? 2.490 -2.484 11.475 1.00 82.00 83 ASP A CA 1
ATOM 659 C C . ASP A 1 83 ? 2.842 -1.380 10.465 1.00 82.00 83 ASP A C 1
ATOM 661 O O . ASP A 1 83 ? 3.909 -0.763 10.524 1.00 82.00 83 ASP A O 1
ATOM 665 N N . VAL A 1 84 ? 1.950 -1.119 9.502 1.00 81.19 84 VAL A N 1
ATOM 666 C CA . VAL A 1 84 ? 2.159 -0.001 8.565 1.00 81.19 84 VAL A CA 1
ATOM 667 C C . VAL A 1 84 ? 1.972 1.367 9.214 1.00 81.19 84 VAL A C 1
ATOM 669 O O . VAL A 1 84 ? 2.469 2.367 8.688 1.00 81.19 84 VAL A O 1
ATOM 672 N N . CYS A 1 85 ? 1.283 1.442 10.352 1.00 80.94 85 CYS A N 1
ATOM 673 C CA . CYS A 1 85 ? 1.045 2.700 11.042 1.00 80.94 85 CYS A CA 1
ATOM 674 C C . CYS A 1 85 ? 2.326 3.279 11.631 1.00 80.94 85 CYS A C 1
ATOM 676 O O . CYS A 1 85 ? 2.457 4.504 11.674 1.00 80.94 85 CYS A O 1
ATOM 678 N N . GLU A 1 86 ? 3.288 2.438 12.019 1.00 81.00 86 GLU A N 1
ATOM 679 C CA . GLU A 1 86 ? 4.618 2.892 12.431 1.00 81.00 86 GLU A CA 1
ATOM 680 C C . GLU A 1 86 ? 5.292 3.697 11.309 1.00 81.00 86 GLU A C 1
ATOM 682 O O . GLU A 1 86 ? 5.718 4.833 11.530 1.00 81.00 86 GLU A O 1
ATOM 687 N N . PHE A 1 87 ? 5.286 3.183 10.077 1.00 77.06 87 PHE A N 1
ATOM 688 C CA . PHE A 1 87 ? 5.879 3.869 8.925 1.00 77.06 87 PHE A CA 1
ATOM 689 C C . PHE A 1 87 ? 5.099 5.125 8.528 1.00 77.06 87 PHE A C 1
ATOM 691 O O . PHE A 1 87 ? 5.693 6.178 8.294 1.00 77.06 87 PHE A O 1
ATOM 698 N N . LEU A 1 88 ? 3.764 5.053 8.502 1.00 78.88 88 LEU A N 1
ATOM 699 C CA . LEU A 1 88 ? 2.918 6.204 8.168 1.00 78.88 88 LEU A CA 1
ATOM 700 C C . LEU A 1 88 ? 2.990 7.315 9.227 1.00 78.88 88 LEU A C 1
ATOM 702 O O . LEU A 1 88 ? 2.738 8.478 8.912 1.00 78.88 88 LEU A O 1
ATOM 706 N N . SER A 1 89 ? 3.372 6.997 10.468 1.00 80.44 89 SER A N 1
ATOM 707 C CA . SER A 1 89 ? 3.585 7.999 11.520 1.00 80.44 89 SER A CA 1
ATOM 708 C C . SER A 1 89 ? 4.769 8.930 11.237 1.00 80.44 89 SER A C 1
ATOM 710 O O . SER A 1 89 ? 4.765 10.076 11.692 1.00 80.44 89 SER A O 1
ATOM 712 N N . LEU A 1 90 ? 5.746 8.467 10.446 1.00 81.44 90 LEU A N 1
ATOM 713 C CA . LEU A 1 90 ? 6.914 9.250 10.035 1.00 81.44 90 LEU A CA 1
ATOM 714 C C . LEU A 1 90 ? 6.563 10.308 8.981 1.00 81.44 90 LEU A C 1
ATOM 716 O O . LEU A 1 90 ? 7.319 11.260 8.788 1.00 81.44 90 LEU A O 1
ATOM 720 N N . ILE A 1 91 ? 5.416 10.168 8.311 1.00 79.69 91 ILE A N 1
ATOM 721 C CA . ILE A 1 91 ? 4.938 11.137 7.328 1.00 79.69 91 ILE A CA 1
ATOM 722 C C . ILE A 1 91 ? 4.463 12.390 8.072 1.00 79.69 91 ILE A C 1
ATOM 724 O O . ILE A 1 91 ? 3.481 12.369 8.819 1.00 79.69 91 ILE A O 1
ATOM 728 N N . THR A 1 92 ? 5.137 13.519 7.864 1.00 83.81 92 THR A N 1
ATOM 729 C CA . THR A 1 92 ? 4.744 14.810 8.447 1.00 83.81 92 THR A CA 1
ATOM 730 C C . THR A 1 92 ? 3.485 15.361 7.786 1.00 83.81 92 THR A C 1
ATOM 732 O O . THR A 1 92 ? 2.513 15.648 8.490 1.00 83.81 92 THR A O 1
ATOM 735 N N . GLU A 1 93 ? 3.452 15.411 6.456 1.00 86.75 93 GLU A N 1
ATOM 736 C CA . GLU A 1 93 ? 2.354 15.971 5.660 1.00 86.75 93 GLU A CA 1
ATOM 737 C C . GLU A 1 93 ? 1.874 14.975 4.601 1.00 86.75 93 GLU A C 1
ATOM 739 O O . GLU A 1 93 ? 2.679 14.287 3.975 1.00 86.75 93 GLU A O 1
ATOM 744 N N . CYS A 1 94 ? 0.554 14.878 4.408 1.00 85.06 94 CYS A N 1
ATOM 745 C CA . CYS A 1 94 ? 0.011 14.033 3.348 1.00 85.06 94 CYS A CA 1
ATOM 746 C C . CYS A 1 94 ? 0.347 14.626 1.977 1.00 85.06 94 CYS A C 1
ATOM 748 O O . CYS A 1 94 ? 0.177 15.833 1.798 1.00 85.06 94 CYS A O 1
ATOM 750 N N . PRO A 1 95 ? 0.741 13.803 0.989 1.00 83.19 95 PRO A N 1
ATOM 751 C CA . PRO A 1 95 ? 0.936 14.282 -0.372 1.00 83.19 95 PRO A CA 1
ATOM 752 C C . PRO A 1 95 ? -0.327 14.966 -0.901 1.00 83.19 95 PRO A C 1
ATOM 754 O O . PRO A 1 95 ? -1.437 14.471 -0.689 1.00 83.19 95 PRO A O 1
ATOM 757 N N . GLN A 1 96 ? -0.159 16.074 -1.625 1.00 84.75 96 GLN A N 1
ATOM 758 C CA . GLN A 1 96 ? -1.271 16.894 -2.119 1.00 84.75 96 GLN A CA 1
ATOM 759 C C . GLN A 1 96 ? -2.378 16.087 -2.827 1.00 84.75 96 GLN A C 1
ATOM 761 O O . GLN A 1 96 ? -3.546 16.308 -2.511 1.00 84.75 96 GLN A O 1
ATOM 766 N N . PRO A 1 97 ? -2.078 15.078 -3.671 1.00 82.56 97 PRO A N 1
ATOM 767 C CA . PRO A 1 97 ? -3.136 14.304 -4.319 1.00 82.56 97 PRO A CA 1
ATOM 768 C C . PRO A 1 97 ? -4.036 13.516 -3.363 1.00 82.56 97 PRO A C 1
ATOM 770 O O . PRO A 1 97 ? -5.212 13.302 -3.649 1.00 82.56 97 PRO A O 1
ATOM 773 N N . PHE A 1 98 ? -3.497 13.087 -2.219 1.00 82.38 98 PHE A N 1
ATOM 774 C CA . PHE A 1 98 ? -4.273 12.422 -1.175 1.00 82.38 98 PHE A CA 1
ATOM 775 C C . PHE A 1 98 ? -5.186 13.422 -0.469 1.00 82.38 98 PHE A C 1
ATOM 777 O O . PHE A 1 98 ? -6.358 13.126 -0.240 1.00 82.38 98 PHE A O 1
ATOM 784 N N . VAL A 1 99 ? -4.666 14.619 -0.179 1.00 87.44 99 VAL A N 1
ATOM 785 C CA . VAL A 1 99 ? -5.435 15.718 0.419 1.00 87.44 99 VAL A CA 1
ATOM 786 C C . VAL A 1 99 ? -6.595 16.116 -0.494 1.00 87.44 99 VAL A C 1
ATOM 788 O O . VAL A 1 99 ? -7.739 16.152 -0.042 1.00 87.44 99 VAL A O 1
ATOM 791 N N . ASP A 1 100 ? -6.324 16.328 -1.782 1.00 86.44 100 ASP A N 1
ATOM 792 C CA . ASP A 1 100 ? -7.319 16.746 -2.776 1.00 86.44 100 ASP A CA 1
ATOM 793 C C . ASP A 1 100 ? -8.413 15.690 -2.984 1.00 86.44 100 ASP A C 1
ATOM 795 O O . ASP A 1 100 ? -9.586 16.020 -3.165 1.00 86.44 100 ASP A O 1
ATOM 799 N N . ALA A 1 101 ? -8.045 14.407 -2.922 1.00 81.38 101 ALA A N 1
ATOM 800 C CA . ALA A 1 101 ? -8.978 13.292 -3.053 1.00 81.38 101 ALA A CA 1
ATOM 801 C C . ALA A 1 101 ? -9.674 12.903 -1.734 1.00 81.38 101 ALA A C 1
ATOM 803 O O . ALA A 1 101 ? -10.498 11.985 -1.725 1.00 81.38 101 ALA A O 1
ATOM 804 N N . GLY A 1 102 ? -9.351 13.564 -0.614 1.00 84.19 102 GLY A N 1
ATOM 805 C CA . GLY A 1 102 ? -9.881 13.222 0.709 1.00 84.19 102 GLY A CA 1
ATOM 806 C C . GLY A 1 102 ? -9.484 11.818 1.181 1.00 84.19 102 GLY A C 1
ATOM 807 O O . GLY A 1 102 ? -10.214 11.194 1.955 1.00 84.19 102 GLY A O 1
ATOM 808 N N . VAL A 1 103 ? -8.355 11.299 0.692 1.00 82.44 103 VAL A N 1
ATOM 809 C CA . VAL A 1 103 ? -7.818 9.988 1.061 1.00 82.44 103 VAL A CA 1
ATOM 810 C C . VAL A 1 103 ? -6.862 10.172 2.245 1.00 82.44 103 VAL A C 1
ATOM 812 O O . VAL A 1 103 ? -5.865 10.883 2.119 1.00 82.44 103 VAL A O 1
ATOM 815 N N . PRO A 1 104 ? -7.129 9.565 3.413 1.00 80.31 104 PRO A N 1
ATOM 816 C 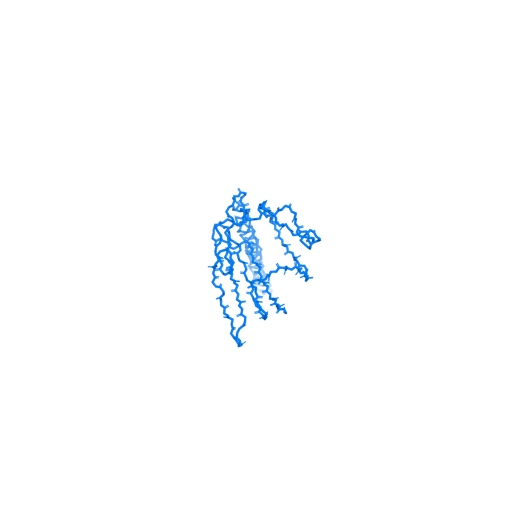CA . PRO A 1 104 ? -6.224 9.648 4.556 1.00 80.31 104 PRO A CA 1
ATOM 817 C C . PRO A 1 104 ? -4.866 9.003 4.233 1.00 80.31 104 PRO A C 1
ATOM 819 O O . PRO A 1 104 ? -4.813 7.944 3.617 1.00 80.31 104 PRO A O 1
ATOM 822 N N . CYS A 1 105 ? -3.773 9.628 4.681 1.00 81.69 105 CYS A N 1
ATOM 823 C CA . CYS A 1 105 ? -2.413 9.074 4.591 1.00 81.69 105 CYS A CA 1
ATOM 824 C C . CYS A 1 105 ? -1.822 8.691 5.963 1.00 81.69 105 CYS A C 1
ATOM 826 O O . CYS A 1 105 ? -0.658 8.312 6.057 1.00 81.69 105 CYS A O 1
ATOM 828 N N . LYS A 1 106 ? -2.605 8.846 7.039 1.00 81.62 106 LYS A N 1
ATOM 829 C CA . LYS A 1 106 ? -2.212 8.545 8.418 1.00 81.62 106 LYS A CA 1
ATOM 830 C C . LYS A 1 106 ? -3.245 7.646 9.066 1.00 81.62 106 LYS A C 1
ATOM 832 O O . LYS A 1 106 ? -4.444 7.799 8.827 1.00 81.62 106 LYS A O 1
ATOM 837 N N . CYS A 1 107 ? -2.769 6.787 9.952 1.00 79.38 107 CYS A N 1
ATOM 838 C CA . CYS A 1 107 ? -3.630 5.994 10.807 1.00 79.38 107 CYS A CA 1
ATOM 839 C C . CYS A 1 107 ? -4.321 6.852 11.885 1.00 79.38 107 CYS A C 1
ATOM 841 O O . CYS A 1 107 ? -3.760 7.857 12.339 1.00 79.38 107 CYS A O 1
ATOM 843 N N . PRO A 1 108 ? -5.501 6.431 12.376 1.00 76.06 108 PRO A N 1
ATOM 844 C CA . PRO A 1 108 ? -6.290 5.287 11.905 1.00 76.06 108 PRO A CA 1
ATOM 845 C C . PRO A 1 108 ? -7.102 5.614 10.641 1.00 76.06 108 PRO A C 1
ATOM 847 O O . PRO A 1 108 ? -7.692 6.695 10.541 1.00 76.06 108 PRO A O 1
ATOM 850 N N . PHE A 1 109 ? -7.204 4.657 9.716 1.00 73.81 109 PHE A N 1
ATOM 851 C CA . PHE A 1 109 ? -8.071 4.788 8.543 1.00 73.81 109 PHE A CA 1
ATOM 852 C C . PHE A 1 109 ? -9.546 4.700 8.948 1.00 73.81 109 PHE A C 1
ATOM 854 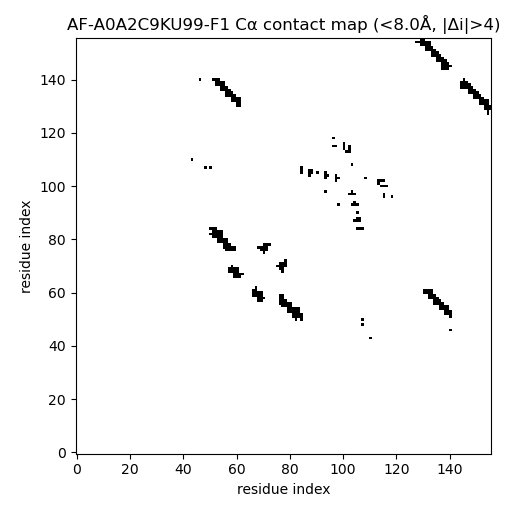O O . PHE A 1 109 ? -9.968 3.788 9.663 1.00 73.81 109 PHE A O 1
ATOM 861 N N . GLN A 1 110 ? -10.358 5.661 8.507 1.00 70.56 110 GLN A N 1
ATOM 862 C CA . GLN A 1 110 ? -11.795 5.610 8.765 1.00 70.56 110 GLN A CA 1
ATOM 863 C C . GLN A 1 110 ? -12.477 4.639 7.796 1.00 70.56 110 GLN A C 1
ATOM 865 O O . GLN A 1 110 ? -12.045 4.441 6.664 1.00 70.56 110 GLN A O 1
ATOM 870 N N . LYS A 1 111 ? -13.586 4.033 8.231 1.00 66.94 111 LYS A N 1
ATOM 871 C CA . LYS A 1 111 ? -14.420 3.208 7.352 1.00 66.94 111 LYS A CA 1
ATOM 872 C C . LYS A 1 111 ? -14.940 4.067 6.197 1.00 66.94 111 LYS A C 1
ATOM 874 O O . LYS A 1 111 ? -15.687 5.017 6.428 1.00 66.94 111 LYS A O 1
ATOM 879 N N . GLY A 1 112 ? -14.626 3.687 4.963 1.00 65.12 112 GLY A N 1
ATOM 880 C CA . GLY A 1 112 ? -15.084 4.404 3.778 1.00 65.12 112 GLY A CA 1
ATOM 881 C C . GLY A 1 112 ? -14.610 3.763 2.480 1.00 65.12 112 GLY A C 1
ATOM 882 O O . GLY A 1 112 ? -13.789 2.851 2.485 1.00 65.12 112 GLY A O 1
ATOM 883 N N . VAL A 1 113 ? -15.149 4.242 1.359 1.00 65.00 113 VAL A N 1
ATOM 884 C CA . VAL A 1 113 ? -14.628 3.931 0.023 1.00 65.00 113 VAL A CA 1
ATOM 885 C C . VAL A 1 113 ? -13.799 5.124 -0.423 1.00 65.00 113 VAL A C 1
ATOM 887 O O . VAL A 1 113 ? -14.351 6.183 -0.718 1.00 65.00 113 VAL A O 1
ATOM 890 N N . TYR A 1 114 ? -12.487 4.942 -0.476 1.00 67.75 114 TYR A N 1
ATOM 891 C CA . TYR A 1 114 ? -11.548 5.952 -0.947 1.00 67.75 114 TYR A CA 1
ATOM 892 C C . TYR A 1 114 ? -11.248 5.714 -2.423 1.00 67.75 114 TYR A C 1
ATOM 894 O O . TYR A 1 114 ? -10.984 4.586 -2.837 1.00 67.75 114 TYR A O 1
ATOM 902 N N . LYS A 1 115 ? -11.323 6.769 -3.233 1.00 67.56 115 LYS A N 1
ATOM 903 C CA . LYS A 1 115 ? -10.979 6.712 -4.654 1.00 67.56 115 LYS A CA 1
ATOM 904 C C . LYS A 1 115 ? -9.940 7.773 -4.927 1.00 67.56 115 LYS A C 1
ATOM 906 O O . LYS A 1 115 ? -10.242 8.958 -4.838 1.00 67.56 115 LYS A O 1
ATOM 911 N N . LEU A 1 116 ? -8.746 7.330 -5.284 1.00 68.06 116 LEU A N 1
ATOM 912 C CA . LEU A 1 116 ? -7.731 8.223 -5.799 1.00 68.06 116 LEU A CA 1
ATOM 913 C C . LEU A 1 116 ? -7.923 8.327 -7.321 1.00 68.06 116 LEU A C 1
ATOM 915 O O . LEU A 1 116 ? -7.961 7.288 -7.989 1.00 68.06 116 LEU A O 1
ATOM 919 N N . PRO A 1 117 ? -8.128 9.530 -7.885 1.00 70.94 117 PRO A N 1
ATOM 920 C CA . PRO A 1 117 ? -8.144 9.705 -9.333 1.00 70.94 117 PRO A CA 1
ATOM 921 C C . PRO A 1 117 ? -6.765 9.366 -9.920 1.00 70.94 117 PRO A C 1
ATOM 923 O O . PRO A 1 117 ? -5.800 9.161 -9.189 1.00 70.94 117 PRO A O 1
ATOM 926 N N . LYS A 1 118 ? -6.655 9.296 -11.252 1.00 68.50 118 LYS A N 1
ATOM 927 C CA . LYS A 1 118 ? -5.345 9.136 -11.893 1.00 68.50 118 LYS A CA 1
ATOM 928 C C . LYS A 1 118 ? -4.463 10.318 -11.481 1.00 68.50 118 LYS A C 1
ATOM 930 O O . LYS A 1 118 ? -4.768 11.458 -11.822 1.00 68.50 118 LYS A O 1
ATOM 935 N N . THR A 1 119 ? -3.401 10.019 -10.748 1.00 65.19 119 THR A N 1
ATOM 936 C CA . THR A 1 119 ? -2.486 10.995 -10.166 1.00 65.19 119 THR A CA 1
ATOM 937 C C . THR A 1 119 ? -1.070 10.652 -10.596 1.00 65.19 119 THR A C 1
ATOM 939 O O . THR A 1 119 ? -0.684 9.485 -10.581 1.00 65.19 119 THR A O 1
ATOM 942 N N . GLU A 1 120 ? -0.311 11.67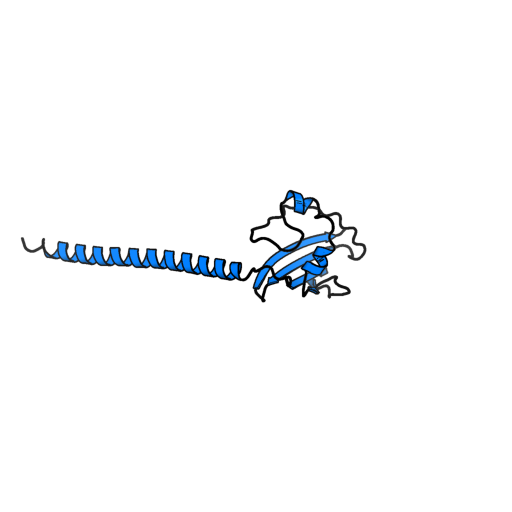6 -10.966 1.00 66.50 120 GLU A N 1
ATOM 943 C CA . GLU A 1 120 ? 1.122 11.578 -11.224 1.00 66.50 120 GLU A CA 1
ATOM 944 C C . GLU A 1 120 ? 1.876 11.924 -9.938 1.00 66.50 120 GLU A C 1
ATOM 946 O O . GLU A 1 120 ? 1.526 12.875 -9.236 1.00 66.50 120 GLU A O 1
ATOM 951 N N . PHE A 1 121 ? 2.870 11.107 -9.604 1.00 65.69 121 PHE A N 1
ATOM 952 C CA . PHE A 1 121 ? 3.718 11.301 -8.438 1.00 65.69 121 PHE A CA 1
ATOM 953 C C . PHE A 1 121 ? 5.151 11.478 -8.914 1.00 65.69 121 PHE A C 1
ATOM 955 O O . PHE A 1 121 ? 5.701 10.577 -9.545 1.00 65.69 121 PHE A O 1
ATOM 962 N N . ASP A 1 122 ? 5.758 12.608 -8.566 1.00 61.53 122 ASP A N 1
ATOM 963 C CA . ASP A 1 122 ? 7.189 12.809 -8.749 1.00 61.53 122 ASP A CA 1
ATOM 964 C C . ASP A 1 122 ? 7.923 12.062 -7.636 1.00 61.53 122 ASP A C 1
ATOM 966 O O . ASP A 1 122 ? 8.016 12.520 -6.495 1.00 61.53 122 ASP A O 1
ATOM 970 N N . VAL A 1 123 ? 8.385 10.855 -7.952 1.00 60.69 123 VAL A N 1
ATOM 971 C CA . VAL A 1 123 ? 9.153 10.019 -7.030 1.00 60.69 123 VAL A CA 1
ATOM 972 C C . VAL A 1 123 ? 10.605 10.007 -7.485 1.00 60.69 123 VAL A C 1
ATOM 974 O O . VAL A 1 123 ? 10.971 9.302 -8.422 1.00 60.69 123 VAL A O 1
ATOM 977 N N . GLU A 1 124 ? 11.451 10.782 -6.806 1.00 56.53 124 GLU A N 1
ATOM 978 C CA . GLU A 1 124 ? 12.906 10.718 -6.974 1.00 56.53 124 GLU A CA 1
ATOM 979 C C . GLU A 1 124 ? 13.430 9.429 -6.330 1.00 56.53 124 GLU A C 1
ATOM 981 O O . GLU A 1 124 ? 13.907 9.409 -5.195 1.00 56.53 124 GLU A O 1
ATOM 986 N N . ILE A 1 125 ? 13.283 8.309 -7.038 1.00 58.47 125 ILE A N 1
ATOM 987 C CA . ILE A 1 125 ? 13.704 6.999 -6.548 1.00 58.47 125 ILE A CA 1
ATOM 988 C C . ILE A 1 125 ? 14.855 6.483 -7.428 1.00 58.47 125 ILE A C 1
ATOM 990 O O . ILE A 1 125 ? 14.611 5.857 -8.457 1.00 58.47 125 ILE A O 1
ATOM 994 N N . PRO A 1 126 ? 16.128 6.675 -7.027 1.00 54.28 126 PRO A N 1
ATOM 995 C CA . PRO A 1 126 ? 17.295 6.268 -7.820 1.00 54.28 126 PRO A CA 1
ATOM 996 C C . PRO A 1 126 ? 17.542 4.746 -7.869 1.00 54.28 126 PRO A C 1
ATOM 998 O O . PRO A 1 126 ? 18.562 4.307 -8.394 1.00 54.28 126 PRO A O 1
ATOM 1001 N N . ILE A 1 127 ? 16.655 3.924 -7.298 1.00 64.50 127 ILE A N 1
ATOM 1002 C CA . ILE A 1 127 ? 16.880 2.480 -7.105 1.00 64.50 127 ILE A CA 1
ATOM 1003 C C . ILE A 1 127 ? 16.164 1.578 -8.117 1.00 64.50 127 ILE A C 1
ATOM 1005 O O . ILE A 1 127 ? 16.457 0.382 -8.152 1.00 64.50 127 ILE A O 1
ATOM 1009 N N . PHE A 1 128 ? 15.245 2.102 -8.936 1.00 73.00 128 PHE A N 1
ATOM 1010 C CA . PHE A 1 128 ? 14.519 1.286 -9.911 1.00 73.00 128 PHE A CA 1
ATOM 1011 C C . PHE A 1 128 ? 15.060 1.504 -11.329 1.00 73.00 128 PHE A C 1
ATOM 1013 O O . PHE A 1 128 ? 15.014 2.622 -11.834 1.00 73.00 128 PHE A O 1
ATOM 1020 N N . PRO A 1 129 ? 15.587 0.454 -11.989 1.00 84.38 129 PRO A N 1
ATOM 1021 C CA . PRO A 1 129 ? 15.924 0.522 -13.405 1.00 84.38 129 PRO A CA 1
ATOM 1022 C C . PRO A 1 129 ? 14.691 0.824 -14.271 1.00 84.38 129 PRO A C 1
ATOM 1024 O O . PRO A 1 129 ? 13.593 0.408 -13.900 1.00 84.38 129 PRO A O 1
ATOM 1027 N N . PRO A 1 130 ? 14.862 1.407 -15.470 1.00 87.12 130 PRO A N 1
ATOM 1028 C CA . PRO A 1 130 ? 13.749 1.631 -16.383 1.00 87.12 130 PRO A CA 1
ATOM 1029 C C . PRO A 1 130 ? 12.952 0.357 -16.707 1.00 87.12 130 PRO A C 1
ATOM 1031 O O . PRO A 1 130 ? 13.477 -0.775 -16.742 1.00 87.12 130 PRO A O 1
ATOM 1034 N N . GLY A 1 131 ? 11.662 0.551 -16.968 1.00 88.94 131 GLY A N 1
ATOM 1035 C CA . GLY A 1 131 ? 10.730 -0.484 -17.403 1.00 88.94 131 GLY A CA 1
ATOM 1036 C C . GLY A 1 131 ? 9.384 -0.456 -16.687 1.00 88.94 131 GLY A C 1
ATOM 1037 O O . GLY A 1 131 ? 9.083 0.446 -15.910 1.00 88.94 131 GLY A O 1
ATOM 1038 N N . ASP A 1 132 ? 8.582 -1.485 -16.961 1.00 91.25 132 ASP A N 1
ATOM 1039 C CA . ASP A 1 132 ? 7.237 -1.635 -16.404 1.00 91.25 132 ASP A CA 1
ATOM 1040 C C . ASP A 1 132 ? 7.271 -2.325 -15.036 1.00 91.25 132 ASP A C 1
ATOM 1042 O O . ASP A 1 132 ? 7.950 -3.342 -14.844 1.00 91.25 132 ASP A O 1
ATOM 1046 N N . TYR A 1 133 ? 6.478 -1.800 -14.110 1.00 90.94 133 TYR A N 1
ATOM 1047 C CA . TYR A 1 133 ? 6.333 -2.274 -12.743 1.00 90.94 133 TYR A CA 1
ATOM 1048 C C . TYR A 1 133 ? 4.860 -2.471 -12.390 1.00 90.94 133 TYR A C 1
ATOM 1050 O O . TYR A 1 133 ? 3.980 -1.719 -12.815 1.00 90.94 133 TYR A O 1
ATOM 1058 N N . HIS A 1 134 ? 4.614 -3.489 -11.576 1.00 90.94 134 HIS A N 1
ATOM 1059 C CA . HIS A 1 134 ? 3.314 -3.809 -11.011 1.00 90.94 134 HIS A CA 1
ATOM 1060 C C . HIS A 1 134 ? 3.458 -3.901 -9.495 1.00 90.94 134 HIS A C 1
ATOM 1062 O O . HIS A 1 134 ? 4.291 -4.649 -8.984 1.00 90.94 134 HIS A O 1
ATOM 1068 N N . GLY A 1 135 ? 2.681 -3.099 -8.779 1.00 89.81 135 GLY A N 1
ATOM 1069 C CA . GLY A 1 135 ? 2.656 -3.063 -7.326 1.00 89.81 135 GLY A CA 1
ATOM 1070 C C . GLY A 1 135 ? 1.267 -3.407 -6.819 1.00 89.81 135 GLY A C 1
ATOM 1071 O O . GLY A 1 135 ? 0.281 -2.833 -7.269 1.00 89.81 135 GLY A O 1
ATOM 1072 N N . LYS A 1 136 ? 1.189 -4.301 -5.842 1.00 88.19 136 LYS A N 1
ATOM 1073 C CA . LYS A 1 136 ? -0.042 -4.648 -5.145 1.00 88.19 136 LYS A CA 1
ATOM 1074 C C . LYS A 1 136 ? 0.200 -4.620 -3.647 1.00 88.19 136 LYS A C 1
ATOM 1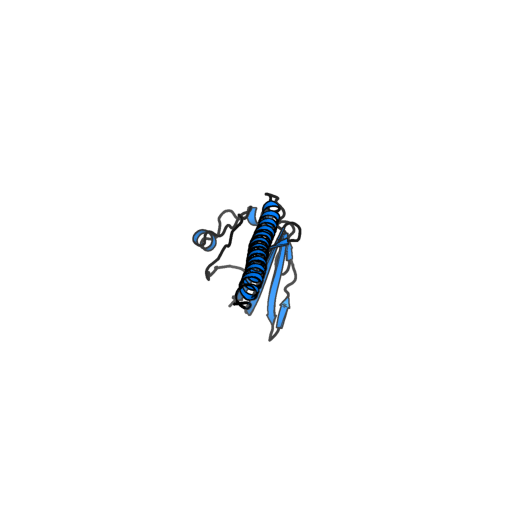076 O O . LYS A 1 136 ? 1.139 -5.242 -3.171 1.00 88.19 136 LYS A O 1
ATOM 1081 N N . ALA A 1 137 ? -0.653 -3.927 -2.912 1.00 85.38 137 ALA A N 1
ATOM 1082 C CA . ALA A 1 137 ? -0.623 -3.873 -1.461 1.00 85.38 137 ALA A CA 1
ATOM 1083 C C . ALA A 1 137 ? -1.984 -4.297 -0.916 1.00 85.38 137 ALA A C 1
ATOM 1085 O O . ALA A 1 137 ? -3.016 -3.771 -1.334 1.00 85.38 137 ALA A O 1
ATOM 1086 N N . ASN A 1 138 ? -1.987 -5.242 0.014 1.00 85.06 138 ASN A N 1
ATOM 1087 C CA . ASN A 1 138 ? -3.181 -5.704 0.699 1.00 85.06 138 ASN A CA 1
ATOM 1088 C C . ASN A 1 138 ? -3.034 -5.418 2.191 1.00 85.06 138 ASN A C 1
ATOM 1090 O O . ASN A 1 138 ? -2.163 -5.980 2.842 1.00 85.06 138 ASN A O 1
ATOM 1094 N N . LEU A 1 139 ? -3.884 -4.541 2.712 1.00 82.19 139 LEU A N 1
ATOM 1095 C CA . LEU A 1 139 ? -3.946 -4.201 4.124 1.00 82.19 139 LEU A CA 1
ATOM 1096 C C . LEU A 1 139 ? -4.903 -5.166 4.816 1.00 82.19 139 LEU A C 1
ATOM 1098 O O . LEU A 1 139 ? -6.052 -5.319 4.385 1.00 82.19 139 LEU A O 1
ATOM 1102 N N . THR A 1 140 ? -4.455 -5.791 5.892 1.00 78.81 140 THR A N 1
ATOM 1103 C CA . THR A 1 140 ? -5.221 -6.748 6.676 1.00 78.81 140 THR A CA 1
ATOM 1104 C C . THR A 1 140 ? -5.340 -6.304 8.131 1.00 78.81 140 THR A C 1
ATOM 1106 O O . THR A 1 140 ? -4.490 -5.618 8.699 1.00 78.81 140 THR A O 1
ATOM 1109 N 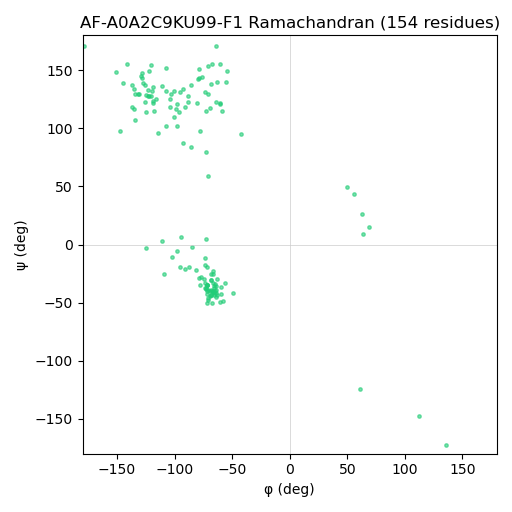N . HIS A 1 141 ? -6.456 -6.684 8.741 1.00 76.00 141 HIS A N 1
ATOM 1110 C CA . HIS A 1 141 ? -6.729 -6.476 10.151 1.00 76.00 141 HIS A CA 1
ATOM 1111 C C . HIS A 1 141 ? -7.348 -7.749 10.734 1.00 76.00 141 HIS A C 1
ATOM 1113 O O . HIS A 1 141 ? -8.423 -8.167 10.302 1.00 76.00 141 HIS A O 1
ATOM 1119 N N . ASN A 1 142 ? -6.684 -8.374 11.714 1.00 73.06 142 ASN A N 1
ATOM 1120 C CA . ASN A 1 142 ? -7.033 -9.714 12.219 1.00 73.06 142 ASN A CA 1
ATOM 1121 C C . ASN A 1 142 ? -7.214 -10.740 11.079 1.00 73.06 142 ASN A C 1
ATOM 1123 O O . ASN A 1 142 ? -8.259 -11.389 10.997 1.00 73.06 142 ASN A O 1
ATOM 1127 N N . ASP A 1 143 ? -6.243 -10.812 10.163 1.00 73.50 143 ASP A N 1
ATOM 1128 C CA . ASP A 1 143 ? -6.247 -11.694 8.983 1.00 73.50 143 ASP A CA 1
ATOM 1129 C C . ASP A 1 143 ? -7.366 -11.422 7.954 1.00 73.50 143 ASP A C 1
ATOM 1131 O O . ASP A 1 143 ? -7.562 -12.188 7.009 1.00 73.50 143 ASP A O 1
ATOM 1135 N N . GLN A 1 144 ? -8.117 -10.326 8.101 1.00 73.25 144 GLN A N 1
ATOM 1136 C CA . GLN A 1 144 ? -9.147 -9.915 7.146 1.00 73.25 144 GLN A CA 1
ATOM 1137 C C . GLN A 1 144 ? -8.653 -8.749 6.300 1.00 73.25 144 GLN A C 1
ATOM 1139 O O . GLN A 1 144 ? -8.274 -7.718 6.845 1.00 73.25 144 GLN A O 1
ATOM 1144 N N . SER A 1 145 ? -8.694 -8.886 4.972 1.00 74.75 145 SER A N 1
ATOM 1145 C CA . SER A 1 145 ? -8.398 -7.777 4.057 1.00 74.75 145 SER A CA 1
ATOM 1146 C C . SER A 1 145 ? -9.390 -6.632 4.275 1.00 74.75 145 SER A C 1
ATOM 1148 O O . SER A 1 145 ? -10.605 -6.818 4.171 1.00 74.75 145 SER A O 1
ATOM 1150 N N . VAL A 1 146 ? -8.859 -5.455 4.601 1.00 76.75 146 VAL A N 1
ATOM 1151 C CA . VAL A 1 146 ? -9.620 -4.218 4.828 1.00 76.75 146 VAL A CA 1
ATOM 1152 C C . VAL A 1 146 ? -9.410 -3.199 3.711 1.00 76.75 146 VAL A C 1
ATOM 1154 O O . VAL A 1 146 ? -10.295 -2.380 3.465 1.00 76.75 146 VAL A O 1
ATOM 1157 N N . ALA A 1 147 ? -8.282 -3.264 3.000 1.00 75.19 147 ALA A N 1
ATOM 1158 C CA . ALA A 1 147 ? -8.015 -2.444 1.825 1.00 75.19 147 ALA A CA 1
ATOM 1159 C C . ALA A 1 147 ? -7.073 -3.170 0.858 1.00 75.19 147 ALA A C 1
ATOM 1161 O O . ALA A 1 147 ? -6.192 -3.913 1.275 1.00 75.19 147 ALA A O 1
ATOM 1162 N N . CYS A 1 148 ? -7.232 -2.921 -0.440 1.00 74.25 148 CYS A N 1
ATOM 1163 C CA . CYS A 1 148 ? -6.321 -3.405 -1.470 1.00 74.25 148 CYS A CA 1
ATOM 1164 C C . CYS A 1 148 ? -6.032 -2.266 -2.447 1.00 74.25 148 CYS A C 1
ATOM 1166 O O . CYS A 1 148 ? -6.951 -1.579 -2.895 1.00 74.25 148 CYS A O 1
ATOM 1168 N N . VAL A 1 149 ? -4.760 -2.085 -2.782 1.00 76.31 149 VAL A N 1
ATOM 1169 C CA . VAL A 1 149 ? -4.271 -1.123 -3.769 1.00 76.31 149 VAL A CA 1
ATOM 1170 C C . VAL A 1 149 ? -3.486 -1.901 -4.813 1.00 76.31 149 VAL A C 1
ATOM 1172 O O . VAL A 1 149 ? -2.669 -2.747 -4.468 1.00 76.31 149 VAL A O 1
ATOM 1175 N N . GLU A 1 150 ? -3.744 -1.636 -6.087 1.00 81.75 150 GLU A N 1
ATOM 1176 C CA . GLU A 1 150 ? -3.046 -2.261 -7.209 1.00 81.75 150 GLU A CA 1
ATOM 1177 C C . GLU A 1 150 ? -2.689 -1.165 -8.214 1.00 81.75 150 GLU A C 1
ATOM 1179 O O . GLU A 1 150 ? -3.524 -0.323 -8.551 1.00 81.75 150 GLU A O 1
ATOM 1184 N N . LEU A 1 151 ? -1.426 -1.127 -8.626 1.00 80.69 151 LEU A N 1
ATOM 1185 C CA . LEU A 1 151 ? -0.824 -0.052 -9.403 1.00 80.69 151 LEU A CA 1
ATOM 1186 C C . LEU A 1 151 ? 0.039 -0.646 -10.512 1.00 80.69 151 LEU A C 1
ATOM 1188 O O . LEU A 1 151 ? 0.830 -1.558 -10.284 1.00 80.69 151 LEU A O 1
ATOM 1192 N N . PHE A 1 152 ? -0.069 -0.062 -11.698 1.00 84.56 152 PHE A N 1
ATOM 1193 C CA . PHE A 1 152 ? 0.815 -0.330 -12.825 1.00 84.56 152 PHE A CA 1
ATOM 1194 C C . PHE A 1 152 ? 1.488 0.981 -13.210 1.00 84.56 152 PHE A C 1
ATOM 1196 O O . PHE A 1 152 ? 0.805 1.988 -13.403 1.00 84.56 152 PHE A O 1
ATOM 1203 N N . THR A 1 153 ? 2.813 0.974 -13.299 1.00 82.62 153 THR A N 1
ATOM 1204 C CA . THR A 1 153 ? 3.603 2.160 -13.638 1.00 82.62 153 THR A CA 1
ATOM 1205 C C . THR A 1 153 ? 4.774 1.785 -14.539 1.00 82.62 153 THR A C 1
ATOM 1207 O O . THR A 1 153 ? 5.239 0.647 -14.512 1.00 82.62 153 THR A O 1
ATOM 1210 N N . THR A 1 154 ? 5.258 2.739 -15.324 1.00 84.75 154 THR A N 1
ATOM 1211 C CA . THR A 1 154 ? 6.442 2.595 -16.174 1.00 84.75 154 THR A CA 1
ATOM 1212 C C . THR A 1 154 ? 7.429 3.682 -15.767 1.00 84.75 154 THR A C 1
ATOM 1214 O O . THR A 1 154 ? 7.044 4.845 -15.675 1.00 84.75 154 THR A O 1
ATOM 1217 N N . PHE A 1 155 ? 8.672 3.299 -15.483 1.00 82.62 155 PHE A N 1
ATOM 1218 C CA . PHE A 1 155 ? 9.765 4.234 -15.213 1.00 82.62 155 PHE A CA 1
ATOM 1219 C C . PHE A 1 155 ? 10.638 4.373 -16.465 1.00 82.62 155 PHE A C 1
ATOM 1221 O O . PHE A 1 155 ? 11.017 3.352 -17.051 1.00 82.62 155 PHE A O 1
ATOM 1228 N N . ASP A 1 156 ? 10.945 5.615 -16.841 1.00 78.69 156 ASP A N 1
ATOM 1229 C CA . ASP A 1 156 ? 11.788 5.977 -17.992 1.00 78.69 156 ASP A CA 1
ATOM 1230 C C . ASP A 1 156 ? 13.265 6.172 -17.609 1.00 78.69 156 ASP A C 1
ATOM 1232 O O . ASP A 1 156 ? 13.540 6.690 -16.501 1.00 78.69 156 ASP A O 1
#

Radius of gyration: 27.11 Å; Cα contacts (8 Å, |Δi|>4): 176; chains: 1; bounding box: 93×44×39 Å

Solvent-accessible surface area (backbone atoms only — not comparable to full-atom values): 9380 Å² total; per-residue (Å²): 141,80,72,72,66,64,54,58,56,51,54,54,52,54,50,52,54,50,56,53,50,52,51,50,50,50,48,49,49,50,50,48,53,45,49,52,48,50,50,49,50,48,62,51,63,65,64,54,99,64,72,55,38,26,31,47,33,45,25,29,37,56,56,90,97,43,74,44,75,36,66,56,54,95,91,40,48,31,36,78,37,73,44,48,40,68,63,33,64,71,54,88,70,68,58,64,72,35,60,77,48,72,39,82,68,48,74,81,79,73,95,76,89,78,65,80,71,99,72,88,78,93,72,94,60,97,82,68,76,66,44,44,36,40,39,36,37,38,33,26,46,94,89,37,80,77,46,77,48,77,49,76,51,73,46,125

Organism: Biomphalaria glabrata (NCBI:txid6526)